Protein AF-A0A6A4P839-F1 (afdb_monomer_lite)

Secondary structure (DSSP, 8-state):
-HHHHHHTTT-GGGSPPPSS---HHHHHHHHHHHHHHHHHHHHHTT-S-HHHHHHHHHHHHHHHHHHHHHT--

pLDDT: mean 90.22, std 6.19, range [64.25, 98.0]

Organism: Lupinus albus (NCBI:txid3870)

Radius of gyration: 18.36 Å; chains: 1; bounding box: 40×21×47 Å

Foldseek 3Di:
DCCQVVVCVVPVQSHDDPPPDDHPVVVPVVVVVVVVVVVVCVVCVPPPDPVVVVVVVVVVVVVCVVVCVVPVD

Structure (mmCIF, N/CA/C/O backbone):
data_AF-A0A6A4P839-F1
#
_entry.id   AF-A0A6A4P839-F1
#
loop_
_atom_site.group_PDB
_atom_site.id
_atom_site.type_symbol
_atom_site.label_atom_id
_atom_site.label_alt_id
_atom_site.label_comp_id
_atom_site.label_asym_id
_atom_site.label_entity_id
_atom_site.label_seq_id
_atom_site.pdbx_PDB_ins_code
_atom_site.Cartn_x
_atom_site.Cartn_y
_atom_site.Cartn_z
_atom_site.occupancy
_atom_site.B_iso_or_equiv
_atom_site.auth_seq_id
_atom_site.auth_comp_id
_atom_site.auth_asym_id
_atom_site.auth_atom_id
_atom_site.pdbx_PDB_model_num
ATOM 1 N N . MET A 1 1 ? 1.699 -4.034 -16.600 1.00 78.81 1 MET A N 1
ATOM 2 C CA . MET A 1 1 ? 0.733 -2.906 -16.572 1.00 78.81 1 MET A CA 1
ATOM 3 C C . MET A 1 1 ? 0.307 -2.676 -18.003 1.00 78.81 1 MET A C 1
ATOM 5 O O . MET A 1 1 ? 1.197 -2.377 -18.769 1.00 78.81 1 MET A O 1
ATOM 9 N N . ILE A 1 2 ? -0.982 -2.761 -18.363 1.00 84.31 2 ILE A N 1
ATOM 10 C CA . ILE A 1 2 ? -1.437 -2.776 -19.778 1.00 84.31 2 ILE A CA 1
ATOM 11 C C . ILE A 1 2 ? -0.728 -1.718 -20.648 1.00 84.31 2 ILE A C 1
ATOM 13 O O . ILE A 1 2 ? -0.174 -2.048 -21.683 1.00 84.31 2 ILE A O 1
ATOM 17 N N . LEU A 1 3 ? -0.626 -0.466 -20.178 1.00 85.69 3 LEU A N 1
ATOM 18 C CA . LEU A 1 3 ? 0.091 0.598 -20.898 1.00 85.69 3 LEU A CA 1
ATOM 19 C C . LEU A 1 3 ? 1.589 0.306 -21.129 1.00 85.69 3 LEU A C 1
ATOM 21 O O . LEU A 1 3 ? 2.115 0.608 -22.192 1.00 85.69 3 LEU A O 1
ATOM 25 N N . VAL A 1 4 ? 2.281 -0.233 -20.126 1.00 85.56 4 VAL A N 1
ATOM 26 C CA . VAL A 1 4 ? 3.706 -0.604 -20.192 1.00 85.56 4 VAL A CA 1
ATOM 27 C C . VAL A 1 4 ? 3.897 -1.868 -21.033 1.00 85.56 4 VAL A C 1
ATOM 29 O O . VAL A 1 4 ? 4.863 -1.955 -21.783 1.00 85.56 4 VAL A O 1
ATOM 32 N N . ASP A 1 5 ? 2.967 -2.819 -20.924 1.00 85.38 5 ASP A N 1
ATOM 33 C CA . ASP A 1 5 ? 3.037 -4.127 -21.577 1.00 85.38 5 ASP A CA 1
ATOM 34 C C . ASP A 1 5 ? 2.769 -3.999 -23.088 1.00 85.38 5 ASP A C 1
ATOM 36 O O . ASP A 1 5 ? 3.506 -4.574 -23.884 1.00 85.38 5 ASP A O 1
ATOM 40 N N . ASP A 1 6 ? 1.781 -3.185 -23.484 1.00 87.38 6 ASP A N 1
ATOM 41 C CA . ASP A 1 6 ? 1.409 -2.975 -24.891 1.00 87.38 6 ASP A CA 1
ATOM 42 C C . ASP A 1 6 ? 2.156 -1.793 -25.537 1.00 87.38 6 ASP 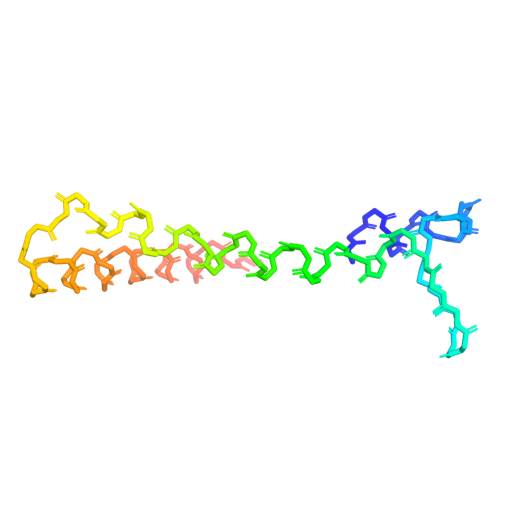A C 1
ATOM 44 O O . ASP A 1 6 ? 2.441 -1.806 -26.733 1.00 87.38 6 ASP A O 1
ATOM 48 N N . GLY A 1 7 ? 2.485 -0.750 -24.765 1.00 85.56 7 GLY A N 1
ATOM 49 C CA . GLY A 1 7 ? 3.128 0.474 -25.265 1.00 85.56 7 GLY A CA 1
ATOM 50 C C . GLY A 1 7 ? 4.651 0.514 -25.111 1.00 85.56 7 GLY A C 1
ATOM 51 O O . GLY A 1 7 ? 5.308 1.353 -25.729 1.00 85.56 7 GLY A O 1
ATOM 52 N N . GLY A 1 8 ? 5.237 -0.379 -24.308 1.00 84.12 8 GLY A N 1
ATOM 53 C CA . GLY A 1 8 ? 6.673 -0.377 -24.011 1.00 84.12 8 GLY A CA 1
ATOM 54 C C . GLY A 1 8 ? 7.571 -0.711 -25.206 1.00 84.12 8 GLY A C 1
ATOM 55 O O . GLY A 1 8 ? 8.733 -0.311 -25.214 1.00 84.12 8 GLY A O 1
ATOM 56 N N . GLY A 1 9 ? 7.039 -1.403 -26.220 1.00 82.88 9 GLY A N 1
ATOM 57 C CA . GLY A 1 9 ? 7.758 -1.694 -27.466 1.00 82.88 9 GLY A CA 1
ATOM 58 C C . GLY A 1 9 ? 7.953 -0.459 -28.350 1.00 82.88 9 GLY A C 1
ATOM 59 O O . GLY A 1 9 ? 9.043 -0.245 -28.874 1.00 82.88 9 GLY A O 1
ATOM 60 N N . GLU A 1 10 ? 6.922 0.382 -28.457 1.00 87.38 10 GLU A N 1
ATOM 61 C CA . GLU A 1 10 ? 6.950 1.617 -29.253 1.00 87.38 10 GLU A CA 1
ATOM 62 C C . GLU A 1 10 ? 7.666 2.753 -28.512 1.00 87.38 10 GLU A C 1
ATOM 64 O O . GLU A 1 10 ? 8.369 3.562 -29.122 1.00 87.38 10 GLU A O 1
ATOM 69 N N . TRP A 1 11 ? 7.525 2.806 -27.182 1.00 85.19 11 TRP A N 1
ATOM 70 C CA . TRP A 1 11 ? 8.147 3.811 -26.319 1.00 85.19 11 TRP A CA 1
ATOM 71 C C . TRP A 1 11 ? 9.026 3.156 -25.242 1.00 85.19 11 TRP A C 1
ATOM 73 O O . TRP A 1 11 ? 8.586 2.962 -24.104 1.00 85.19 11 TRP A O 1
ATOM 83 N N . PRO A 1 12 ? 10.317 2.913 -25.538 1.00 79.00 12 PRO A N 1
ATOM 84 C CA . PRO A 1 12 ? 11.236 2.234 -24.619 1.00 79.00 12 PRO A CA 1
ATOM 85 C C . PRO A 1 12 ? 11.383 2.922 -23.254 1.00 79.00 12 PRO A C 1
ATOM 87 O O . PRO A 1 12 ? 11.704 2.280 -22.260 1.00 79.00 12 PRO A O 1
ATOM 90 N N . MET A 1 13 ? 11.122 4.232 -23.195 1.00 79.19 13 MET A N 1
ATOM 91 C CA . MET A 1 13 ? 11.219 5.046 -21.979 1.00 79.19 13 MET A CA 1
ATOM 92 C C . MET A 1 13 ? 10.171 4.678 -20.911 1.00 79.19 13 MET A C 1
ATOM 94 O O . MET A 1 13 ? 10.391 4.924 -19.725 1.00 79.19 13 MET A O 1
ATOM 98 N N . ILE A 1 14 ? 9.036 4.100 -21.323 1.00 82.75 14 ILE A N 1
ATOM 99 C CA . ILE A 1 14 ? 7.968 3.629 -20.425 1.00 82.75 14 ILE A CA 1
ATOM 100 C C . ILE A 1 14 ? 7.932 2.103 -20.296 1.00 82.75 14 ILE A C 1
ATOM 102 O O . ILE A 1 14 ? 7.111 1.597 -19.541 1.00 82.75 14 ILE A O 1
ATOM 106 N N . GLY A 1 15 ? 8.790 1.380 -21.021 1.00 84.06 15 GLY A N 1
ATOM 107 C CA . GLY A 1 15 ? 8.913 -0.073 -20.938 1.00 84.06 15 GLY A CA 1
ATOM 108 C C . GLY A 1 15 ? 9.664 -0.534 -19.686 1.00 84.06 15 GLY A C 1
ATOM 109 O O . GLY A 1 15 ? 10.285 0.262 -18.976 1.00 84.06 15 GLY A O 1
ATOM 110 N N . HIS A 1 16 ? 9.648 -1.841 -19.430 1.00 81.81 16 HIS A N 1
ATOM 111 C CA . HIS A 1 16 ? 10.452 -2.440 -18.365 1.00 81.81 16 HIS A CA 1
ATOM 112 C C . HIS A 1 16 ? 11.945 -2.368 -18.680 1.00 81.81 16 HIS A C 1
ATOM 114 O O . HIS A 1 16 ? 12.362 -2.606 -19.817 1.00 81.81 16 HIS A O 1
ATOM 120 N N . ALA A 1 17 ? 12.753 -2.047 -17.669 1.00 85.19 17 ALA A N 1
ATOM 121 C CA . ALA A 1 17 ? 14.195 -2.068 -17.833 1.00 85.19 17 ALA A CA 1
ATOM 122 C C . ALA A 1 17 ? 14.709 -3.509 -18.046 1.00 85.19 17 ALA A C 1
ATOM 124 O O . ALA A 1 17 ? 14.155 -4.462 -17.487 1.00 85.19 17 ALA A O 1
ATOM 125 N N . PRO A 1 18 ? 15.791 -3.696 -18.824 1.00 83.56 18 PRO A N 1
ATOM 126 C CA . PRO A 1 18 ? 16.532 -4.953 -18.829 1.00 83.56 18 PRO A CA 1
ATOM 127 C C . PRO A 1 18 ? 17.155 -5.214 -17.447 1.00 83.56 18 PRO A C 1
ATOM 129 O O . PRO A 1 18 ? 17.208 -4.326 -16.602 1.00 83.56 18 PRO A O 1
ATOM 132 N N . TRP A 1 19 ? 17.684 -6.425 -17.236 1.00 83.88 19 TRP A N 1
ATOM 133 C CA . TRP A 1 19 ? 18.203 -6.903 -15.941 1.00 83.88 19 TRP A CA 1
ATOM 134 C C . TRP A 1 19 ? 19.039 -5.881 -15.146 1.00 83.88 19 TRP A C 1
ATOM 136 O O . TRP A 1 19 ? 18.888 -5.772 -13.934 1.00 83.88 19 TRP A O 1
ATOM 146 N N . ASN A 1 20 ? 19.899 -5.122 -15.832 1.00 82.56 20 ASN A N 1
ATOM 147 C CA . ASN A 1 20 ? 20.598 -3.975 -15.261 1.00 82.56 20 ASN A CA 1
ATOM 148 C C . ASN A 1 20 ? 20.037 -2.686 -15.876 1.00 82.56 20 ASN A C 1
ATOM 150 O O . ASN A 1 20 ? 20.349 -2.358 -17.022 1.00 82.56 20 ASN A O 1
ATOM 154 N N . GLY A 1 21 ? 19.228 -1.954 -15.114 1.00 84.62 21 GLY A N 1
ATOM 155 C CA . GLY A 1 21 ? 18.615 -0.701 -15.544 1.00 84.62 21 GLY A CA 1
ATOM 156 C C . GLY A 1 21 ? 17.545 -0.230 -14.564 1.00 84.62 21 GLY A C 1
ATOM 157 O O . GLY A 1 21 ? 17.266 -0.897 -13.570 1.00 84.62 21 GLY A O 1
ATOM 158 N N . CYS A 1 22 ? 16.979 0.945 -14.823 1.00 86.50 22 CYS A N 1
ATOM 159 C CA . CYS A 1 22 ? 15.865 1.481 -14.050 1.00 86.50 22 CYS A CA 1
ATOM 160 C C . CYS A 1 22 ? 15.062 2.442 -14.929 1.00 86.50 22 CYS A C 1
ATOM 162 O O . CYS A 1 22 ? 15.575 3.494 -15.320 1.00 86.50 22 CYS A O 1
ATOM 164 N N . ASN A 1 23 ? 13.824 2.071 -15.240 1.00 87.12 23 ASN A N 1
ATOM 165 C CA . ASN A 1 23 ? 12.891 2.875 -16.019 1.00 87.12 23 ASN A CA 1
ATOM 166 C C . ASN A 1 23 ? 11.759 3.404 -15.134 1.00 87.12 23 ASN A C 1
ATOM 168 O O . ASN A 1 23 ? 11.527 2.943 -14.015 1.00 87.12 23 ASN A O 1
ATOM 172 N N . LEU A 1 24 ? 11.002 4.373 -15.654 1.00 84.94 24 LEU A N 1
ATOM 173 C CA . LEU A 1 24 ? 9.885 4.976 -14.923 1.00 84.94 24 LEU A CA 1
ATOM 174 C C . LEU A 1 24 ? 8.836 3.934 -14.487 1.00 84.94 24 LEU A C 1
ATOM 176 O O . LEU A 1 24 ? 8.286 4.037 -13.391 1.00 84.94 24 LEU A O 1
ATOM 180 N N . ALA A 1 25 ? 8.587 2.916 -15.317 1.00 87.56 25 ALA A N 1
ATOM 181 C CA . ALA A 1 25 ? 7.641 1.841 -15.024 1.00 87.56 25 ALA A CA 1
ATOM 182 C C . ALA A 1 25 ? 8.006 1.036 -13.765 1.00 87.56 25 ALA A C 1
ATOM 184 O O . ALA A 1 25 ? 7.113 0.616 -13.024 1.00 87.56 25 ALA A O 1
ATOM 185 N N . ASP A 1 26 ? 9.299 0.878 -13.477 1.00 88.56 26 ASP A N 1
ATOM 186 C CA . ASP A 1 26 ? 9.785 0.051 -12.368 1.00 88.56 26 ASP A CA 1
ATOM 187 C C . ASP A 1 26 ? 9.463 0.677 -11.000 1.00 88.56 26 ASP A C 1
ATOM 189 O O . ASP A 1 26 ? 9.323 -0.025 -9.998 1.00 8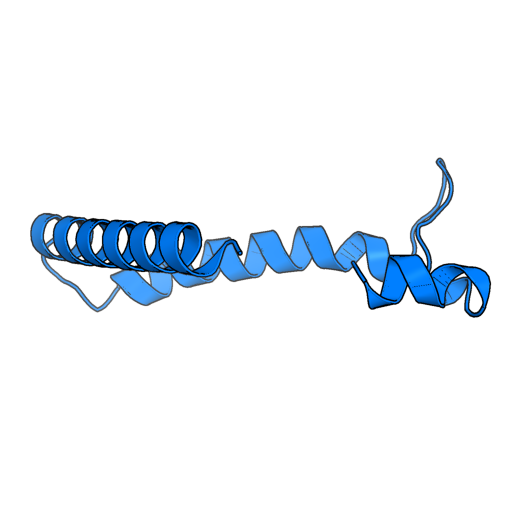8.56 26 ASP A O 1
ATOM 193 N N . PHE A 1 27 ? 9.252 1.997 -10.956 1.00 90.06 27 PHE A N 1
ATOM 194 C CA . PHE A 1 27 ? 8.858 2.721 -9.747 1.00 90.06 27 PHE A CA 1
ATOM 195 C C . PHE A 1 27 ? 7.369 2.619 -9.415 1.00 90.06 27 PHE A C 1
ATOM 197 O O . PHE A 1 27 ? 6.982 2.818 -8.258 1.00 90.06 27 PHE A O 1
ATOM 204 N N . VAL A 1 28 ? 6.517 2.305 -10.391 1.00 90.69 28 VAL A N 1
ATOM 205 C CA . VAL A 1 28 ? 5.064 2.342 -10.192 1.00 90.69 28 VAL A CA 1
ATOM 206 C C . VAL A 1 28 ? 4.632 1.323 -9.134 1.00 90.69 28 VAL A C 1
ATOM 208 O O . VAL A 1 28 ? 3.815 1.648 -8.274 1.00 90.69 28 VAL A O 1
ATOM 211 N N . MET A 1 29 ? 5.220 0.123 -9.126 1.00 89.88 29 MET A N 1
ATOM 212 C CA . MET A 1 29 ? 4.903 -0.909 -8.132 1.00 89.88 29 MET A CA 1
ATOM 213 C C . MET A 1 29 ? 5.360 -0.529 -6.703 1.00 89.88 29 MET A C 1
ATOM 215 O O . MET A 1 29 ? 4.521 -0.557 -5.799 1.00 89.88 29 MET A O 1
ATOM 219 N N . PRO A 1 30 ? 6.620 -0.108 -6.456 1.00 94.00 30 PRO A N 1
ATOM 220 C CA . PRO A 1 30 ? 7.041 0.414 -5.154 1.00 94.00 30 PRO A CA 1
ATOM 221 C C . PRO A 1 30 ? 6.166 1.557 -4.627 1.00 94.00 30 PRO A C 1
ATOM 223 O O . PRO A 1 30 ? 5.736 1.517 -3.471 1.00 94.00 30 PRO A O 1
ATOM 226 N N . PHE A 1 31 ? 5.849 2.554 -5.462 1.00 95.12 31 PHE A N 1
ATOM 227 C CA . PHE A 1 31 ? 4.986 3.664 -5.046 1.00 95.12 31 PHE A CA 1
ATOM 228 C C . PHE A 1 31 ? 3.554 3.209 -4.774 1.00 95.12 31 PHE A C 1
ATOM 230 O O . PHE A 1 31 ? 2.952 3.646 -3.793 1.00 95.12 31 PHE A O 1
ATOM 237 N N . PHE A 1 32 ? 3.017 2.298 -5.584 1.00 94.94 32 PHE A N 1
ATOM 238 C CA . PHE A 1 32 ? 1.701 1.714 -5.350 1.00 94.94 32 PHE A CA 1
ATOM 239 C C . PHE A 1 32 ? 1.632 1.015 -3.985 1.00 94.94 32 PHE A C 1
ATOM 241 O O . PHE A 1 32 ? 0.737 1.319 -3.193 1.00 94.94 32 PHE A O 1
ATOM 248 N N . LEU A 1 33 ? 2.603 0.153 -3.660 1.00 95.50 33 LEU A N 1
ATOM 249 C CA . LEU A 1 33 ? 2.668 -0.525 -2.360 1.00 95.50 33 LEU A CA 1
ATOM 250 C C . LEU A 1 33 ? 2.813 0.465 -1.200 1.00 95.50 33 LEU A C 1
ATOM 252 O O . LEU A 1 33 ? 2.145 0.308 -0.176 1.00 95.50 33 LEU A O 1
ATOM 256 N N . PHE A 1 34 ? 3.634 1.505 -1.365 1.00 96.44 34 PHE A N 1
ATOM 257 C CA . PHE A 1 34 ? 3.799 2.547 -0.355 1.00 96.44 34 PHE A CA 1
ATOM 258 C C . PHE A 1 34 ? 2.486 3.294 -0.086 1.00 96.44 34 PHE A C 1
ATOM 260 O O . PHE A 1 34 ? 2.057 3.408 1.065 1.00 96.44 34 PHE A O 1
ATOM 267 N N . ILE A 1 35 ? 1.808 3.759 -1.138 1.00 97.25 35 ILE A N 1
ATOM 268 C CA . ILE A 1 35 ? 0.549 4.504 -1.016 1.00 97.25 35 ILE A CA 1
ATOM 269 C C . ILE A 1 35 ? -0.536 3.617 -0.399 1.00 97.25 35 ILE A C 1
ATOM 271 O O . ILE A 1 35 ? -1.191 4.034 0.559 1.00 97.25 35 ILE A O 1
ATOM 275 N N . VAL A 1 36 ? -0.701 2.382 -0.885 1.00 95.88 36 VAL A N 1
ATOM 276 C CA . VAL A 1 36 ? -1.653 1.416 -0.314 1.00 95.88 36 VAL A CA 1
ATOM 277 C C . VAL A 1 36 ? -1.348 1.177 1.165 1.00 95.88 36 VAL A C 1
ATOM 279 O O . VAL A 1 36 ? -2.256 1.291 1.992 1.00 95.88 36 VAL A O 1
ATOM 282 N N . GLY A 1 37 ? -0.082 0.949 1.520 1.00 95.50 37 GLY A N 1
ATOM 283 C CA . GLY A 1 37 ? 0.356 0.774 2.905 1.00 95.50 37 GLY A CA 1
ATOM 284 C C . GLY A 1 37 ? -0.003 1.964 3.797 1.00 95.50 37 GLY A C 1
ATOM 285 O O . GLY A 1 37 ? -0.524 1.770 4.895 1.00 95.50 37 GLY A O 1
ATOM 286 N N . MET A 1 38 ? 0.176 3.191 3.304 1.00 96.81 38 MET A N 1
ATOM 287 C CA . MET A 1 38 ? -0.186 4.420 4.021 1.00 96.81 38 MET A CA 1
ATOM 288 C C . MET A 1 38 ? -1.703 4.6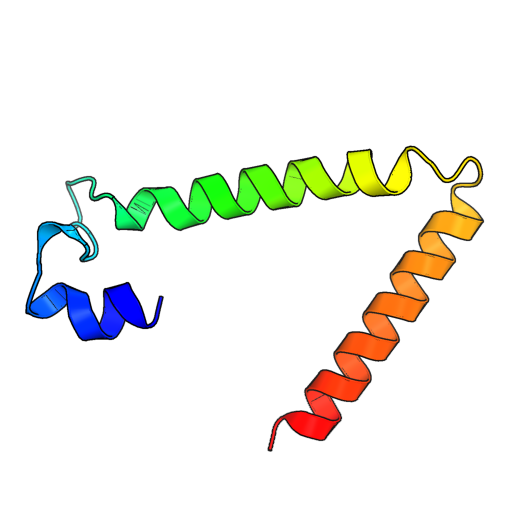19 4.154 1.00 96.81 38 MET A C 1
ATOM 290 O O . MET A 1 38 ? -2.174 5.161 5.158 1.00 96.81 38 MET A O 1
ATOM 294 N N . THR A 1 39 ? -2.502 4.168 3.184 1.00 95.56 39 THR A N 1
ATOM 295 C CA . THR A 1 39 ? -3.964 4.346 3.228 1.00 95.56 39 THR A CA 1
ATOM 296 C C . THR A 1 39 ? -4.637 3.535 4.339 1.00 95.56 39 THR A C 1
ATOM 298 O O . THR A 1 39 ? -5.637 3.988 4.904 1.00 95.56 39 THR A O 1
ATOM 301 N N . ILE A 1 40 ? -4.083 2.375 4.708 1.00 91.62 40 ILE A N 1
ATOM 302 C CA . ILE A 1 40 ? -4.646 1.486 5.737 1.00 91.62 40 ILE A CA 1
ATOM 303 C C . ILE A 1 40 ? -4.746 2.193 7.104 1.00 91.62 40 ILE A C 1
ATOM 305 O O . ILE A 1 40 ? -5.871 2.366 7.586 1.00 91.62 40 ILE A O 1
ATOM 309 N N . PRO A 1 41 ? -3.649 2.666 7.733 1.00 92.94 41 PRO A N 1
ATOM 310 C CA . PRO A 1 41 ? -3.722 3.339 9.029 1.00 92.94 41 PRO A CA 1
ATOM 311 C C . PRO A 1 41 ? -4.523 4.645 8.964 1.00 92.94 41 PRO A C 1
ATOM 313 O O . PRO A 1 41 ? -5.264 4.952 9.900 1.00 92.94 41 PRO A O 1
ATOM 316 N N . LEU A 1 42 ? -4.450 5.388 7.853 1.00 93.62 42 LEU A N 1
ATOM 317 C CA . LEU A 1 42 ? -5.234 6.614 7.664 1.00 93.62 42 LEU A CA 1
ATOM 318 C C . LEU A 1 42 ? -6.745 6.338 7.639 1.00 93.62 42 LEU A C 1
ATOM 320 O O . LEU A 1 42 ? -7.514 7.075 8.259 1.00 93.62 42 LEU A O 1
ATOM 324 N N . SER A 1 43 ? -7.172 5.259 6.979 1.00 91.25 43 SER A N 1
ATOM 325 C CA . SER A 1 43 ? -8.583 4.861 6.908 1.00 91.25 43 SER A CA 1
ATOM 326 C C . SER A 1 43 ? -9.131 4.377 8.257 1.00 91.25 43 SER A C 1
ATOM 328 O O . SER A 1 43 ? -10.292 4.633 8.587 1.00 91.25 43 SER A O 1
ATOM 330 N N . LEU A 1 44 ? -8.287 3.726 9.066 1.00 92.69 44 LEU A N 1
ATOM 331 C CA . LEU A 1 44 ? -8.661 3.179 10.370 1.00 92.69 44 LEU A CA 1
ATOM 332 C C . LEU A 1 44 ? -8.611 4.213 11.502 1.00 92.69 44 LEU A C 1
ATOM 334 O O . LEU A 1 44 ? -9.317 4.045 12.495 1.00 92.69 44 LEU A O 1
ATOM 338 N N . LYS A 1 45 ? -7.867 5.317 11.339 1.00 91.31 45 LYS A N 1
ATOM 339 C CA . LYS A 1 45 ? -7.708 6.381 12.350 1.00 91.31 45 LYS A CA 1
ATOM 340 C C . LYS A 1 45 ? -9.034 6.947 12.879 1.00 91.31 45 LYS A C 1
ATOM 342 O O . LYS A 1 45 ? -9.098 7.388 14.021 1.00 91.31 45 LYS A O 1
ATOM 347 N N . ARG A 1 46 ? -10.095 6.948 12.063 1.00 87.19 46 ARG A N 1
ATOM 348 C CA . ARG A 1 46 ? -11.421 7.491 12.424 1.00 87.19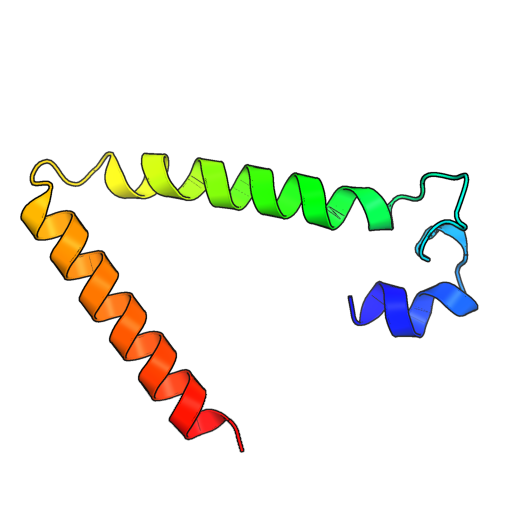 46 ARG A CA 1
ATOM 349 C C . ARG A 1 46 ? -12.323 6.500 13.174 1.00 87.19 46 ARG A C 1
ATOM 351 O O . ARG A 1 46 ? -13.430 6.874 13.551 1.00 87.19 46 ARG A O 1
ATOM 358 N N . ILE A 1 47 ? -11.903 5.246 13.362 1.00 91.00 47 ILE A N 1
ATOM 359 C CA . ILE A 1 47 ? -12.719 4.202 13.994 1.00 91.00 47 ILE A CA 1
ATOM 360 C C . ILE A 1 47 ? -12.119 3.870 15.368 1.00 91.00 47 ILE A C 1
ATOM 362 O O . ILE A 1 47 ? -11.098 3.190 15.431 1.00 91.00 47 ILE A O 1
ATOM 366 N N . PRO A 1 48 ? -12.747 4.298 16.479 1.00 86.38 48 PRO A N 1
ATOM 367 C CA . PRO A 1 48 ? -12.171 4.125 17.814 1.00 86.38 48 PRO A CA 1
ATOM 368 C C . PRO A 1 48 ? -12.159 2.660 18.279 1.00 86.38 48 PRO A C 1
ATOM 370 O O . PRO A 1 48 ? -11.309 2.263 19.069 1.00 86.38 48 PRO A O 1
ATOM 373 N N . ASN A 1 49 ? -13.089 1.835 17.785 1.00 94.00 49 ASN A N 1
ATOM 374 C CA . ASN A 1 49 ? -13.217 0.438 18.190 1.00 94.00 49 ASN A CA 1
ATOM 375 C C . ASN A 1 49 ? -12.628 -0.515 17.135 1.00 94.00 49 ASN A C 1
ATOM 377 O O . ASN A 1 49 ? -13.152 -0.640 16.024 1.00 94.00 49 ASN A O 1
ATOM 381 N N . LYS A 1 50 ? -11.579 -1.249 17.526 1.00 89.62 50 LYS A N 1
ATOM 382 C CA . LYS A 1 50 ? -10.872 -2.223 16.679 1.00 89.62 50 LYS A CA 1
ATOM 383 C C . LYS A 1 50 ? -11.774 -3.351 16.161 1.00 89.62 50 LYS A C 1
ATOM 385 O O . LYS A 1 50 ? -11.633 -3.749 15.008 1.00 89.62 50 LYS A O 1
ATOM 390 N N . LEU A 1 51 ? -12.731 -3.831 16.960 1.00 93.81 51 LEU A N 1
ATOM 391 C CA . LEU A 1 51 ? -13.668 -4.885 16.543 1.00 93.81 51 LEU A CA 1
ATOM 392 C C . LEU A 1 51 ? -14.630 -4.380 15.462 1.00 93.81 51 LEU A C 1
ATOM 394 O O . LEU A 1 51 ? -14.891 -5.068 14.475 1.00 93.81 51 LEU A O 1
ATOM 398 N N . VAL A 1 52 ? -15.117 -3.145 15.613 1.00 93.69 52 VAL A N 1
ATOM 399 C CA . VAL A 1 52 ? -15.985 -2.503 14.614 1.00 93.69 52 VAL A CA 1
ATOM 400 C C . VAL A 1 52 ? -15.220 -2.264 13.311 1.00 93.69 52 VAL A C 1
ATOM 402 O O . VAL A 1 52 ? -15.765 -2.498 12.230 1.00 93.69 52 VAL A O 1
ATOM 405 N N . ALA A 1 53 ? -13.955 -1.844 13.400 1.00 93.62 53 ALA A N 1
ATOM 406 C CA . ALA A 1 53 ? -13.073 -1.705 12.245 1.00 93.62 53 ALA A CA 1
ATOM 407 C C . ALA A 1 53 ? -12.872 -3.041 11.512 1.00 93.62 53 ALA A C 1
ATOM 409 O O . ALA A 1 53 ? -13.118 -3.113 10.308 1.00 93.62 53 ALA A O 1
ATOM 410 N N . ALA A 1 54 ? -12.511 -4.107 12.234 1.00 94.31 54 ALA A N 1
ATOM 411 C CA . ALA A 1 54 ? -12.303 -5.435 11.659 1.00 94.31 54 ALA A CA 1
ATOM 412 C C . ALA A 1 54 ? -13.568 -5.968 10.969 1.00 94.31 54 ALA A C 1
ATOM 414 O O . ALA A 1 54 ? -13.501 -6.429 9.830 1.00 94.31 54 ALA A O 1
ATOM 415 N N . LYS A 1 55 ? -14.743 -5.819 11.600 1.00 95.88 55 LYS A N 1
ATOM 416 C CA . LYS A 1 55 ? -16.026 -6.208 10.996 1.00 95.88 55 LYS A CA 1
ATOM 417 C C . LYS A 1 55 ? -16.310 -5.433 9.706 1.00 95.88 55 LYS A C 1
ATOM 419 O O . LYS A 1 55 ? -16.745 -6.032 8.726 1.00 95.88 55 LYS A O 1
ATOM 424 N N . LYS A 1 56 ? -16.052 -4.119 9.674 1.00 93.50 56 LYS A N 1
ATOM 425 C CA . LYS A 1 56 ? -16.220 -3.303 8.456 1.00 93.50 56 LYS A CA 1
ATOM 426 C C . LYS A 1 56 ? -15.297 -3.760 7.328 1.00 93.50 56 LYS A C 1
ATOM 428 O O . LYS A 1 56 ? -15.761 -3.874 6.194 1.00 93.50 56 LYS A O 1
ATOM 433 N N . VAL A 1 57 ? -14.026 -4.024 7.637 1.00 95.12 57 VAL A N 1
ATOM 434 C CA . VAL A 1 57 ? -13.050 -4.532 6.662 1.00 95.12 57 VAL A CA 1
ATOM 435 C C . VAL A 1 57 ? -13.511 -5.884 6.123 1.00 95.12 57 VAL A C 1
ATOM 437 O O . VAL A 1 57 ? -13.663 -6.017 4.915 1.00 95.12 57 VAL A O 1
ATOM 440 N N . LEU A 1 58 ? -13.847 -6.836 6.998 1.00 97.12 58 LEU A N 1
ATOM 441 C CA . LEU A 1 58 ? -14.282 -8.178 6.605 1.00 97.12 58 LEU A CA 1
ATOM 442 C C . LEU A 1 58 ? -15.522 -8.151 5.701 1.00 97.12 58 LEU A C 1
ATOM 444 O O . LEU A 1 58 ? -15.526 -8.771 4.641 1.00 97.12 58 LEU A O 1
ATOM 448 N N . VAL A 1 59 ? -16.557 -7.392 6.077 1.00 97.44 59 VAL A N 1
ATOM 449 C CA . VAL A 1 59 ? -17.785 -7.270 5.271 1.00 97.44 59 VAL A CA 1
ATOM 450 C C . VAL A 1 59 ? -17.487 -6.662 3.900 1.00 97.44 59 VAL A C 1
ATOM 452 O O . VAL A 1 59 ? -18.048 -7.108 2.900 1.00 97.44 59 VAL A O 1
ATOM 455 N N . ARG A 1 60 ? -16.607 -5.655 3.827 1.00 95.44 60 ARG A N 1
ATOM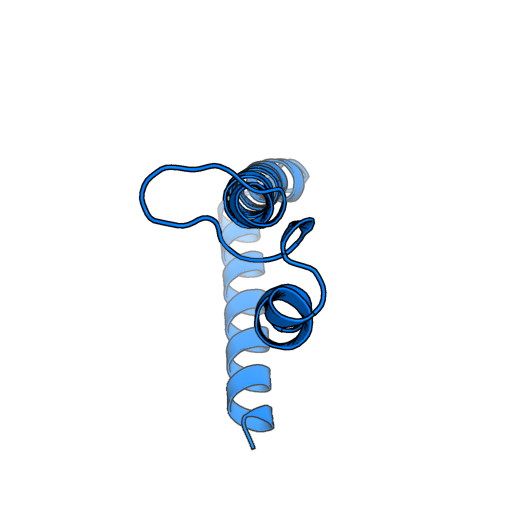 456 C CA . ARG A 1 60 ? -16.196 -5.061 2.548 1.00 95.44 60 ARG A CA 1
ATOM 457 C C . ARG A 1 60 ? -15.423 -6.066 1.696 1.00 95.44 60 ARG A C 1
ATOM 459 O O . ARG A 1 60 ? -15.730 -6.183 0.515 1.00 95.44 60 ARG A O 1
ATOM 466 N N . THR A 1 61 ? -14.479 -6.797 2.284 1.00 96.56 61 THR A N 1
ATOM 467 C CA . THR A 1 61 ? -13.699 -7.829 1.590 1.00 96.56 61 THR A CA 1
ATOM 468 C C . THR A 1 61 ? -14.608 -8.906 1.010 1.00 96.56 61 THR A C 1
ATOM 470 O O . THR A 1 61 ? -14.508 -9.196 -0.176 1.00 96.56 61 THR A O 1
ATOM 473 N N . ILE A 1 62 ? -15.558 -9.428 1.794 1.00 98.00 62 ILE A N 1
ATOM 474 C CA . ILE A 1 62 ? -16.515 -10.440 1.322 1.00 98.00 62 ILE A CA 1
ATOM 475 C C . ILE A 1 62 ? -17.376 -9.898 0.176 1.00 98.00 62 ILE A C 1
ATOM 477 O O . ILE A 1 62 ? -17.543 -10.584 -0.825 1.00 98.00 62 ILE A O 1
ATOM 481 N N . LYS A 1 63 ? -17.892 -8.663 0.279 1.00 96.88 63 LYS A N 1
ATOM 482 C CA . LYS A 1 63 ? -18.678 -8.045 -0.805 1.00 96.88 63 LYS A CA 1
ATOM 483 C C . LYS A 1 63 ? -17.874 -7.917 -2.099 1.00 96.88 63 LYS A C 1
ATOM 485 O O . LYS A 1 63 ? -18.402 -8.220 -3.159 1.00 96.88 63 LYS A O 1
ATOM 490 N N . LEU A 1 64 ? -16.623 -7.461 -2.014 1.00 95.81 64 LEU A N 1
ATOM 491 C CA . LEU A 1 64 ? -15.755 -7.307 -3.184 1.00 95.81 64 LEU A CA 1
ATOM 492 C C . LEU A 1 64 ? -15.393 -8.659 -3.804 1.00 95.81 64 LEU A C 1
ATOM 494 O O . LEU A 1 64 ? -15.443 -8.781 -5.020 1.00 95.81 64 LEU A O 1
ATOM 498 N N . LEU A 1 65 ? -15.091 -9.671 -2.985 1.00 96.25 65 LEU A N 1
ATOM 499 C CA . LEU A 1 65 ? -14.846 -11.033 -3.464 1.00 96.25 65 LEU A CA 1
ATOM 500 C C . LEU A 1 65 ? -16.083 -11.620 -4.144 1.00 96.25 65 LEU A C 1
ATOM 502 O O . LEU A 1 65 ? -15.973 -12.169 -5.231 1.00 96.25 65 LEU A O 1
ATOM 506 N N . PHE A 1 66 ? -17.257 -11.468 -3.530 1.00 97.19 66 PHE A N 1
ATOM 507 C CA . PHE A 1 66 ? -18.516 -11.954 -4.086 1.00 97.19 66 PHE A CA 1
ATOM 508 C C . PHE A 1 66 ? -18.813 -11.326 -5.451 1.00 97.19 66 PHE A C 1
ATOM 510 O O . PHE A 1 66 ? -19.037 -12.049 -6.417 1.00 97.19 66 PHE A O 1
ATOM 517 N N . TRP A 1 67 ? -18.770 -9.992 -5.546 1.00 97.56 67 TRP A N 1
ATOM 518 C CA . TRP A 1 67 ? -18.981 -9.300 -6.820 1.00 97.56 67 TRP A CA 1
ATOM 519 C C . TRP A 1 67 ? -17.895 -9.628 -7.840 1.00 97.56 67 TRP A C 1
ATOM 521 O O . TRP A 1 67 ? -18.214 -9.794 -9.009 1.00 97.56 67 TRP A O 1
ATOM 531 N N . GLY A 1 68 ? -16.641 -9.760 -7.403 1.00 9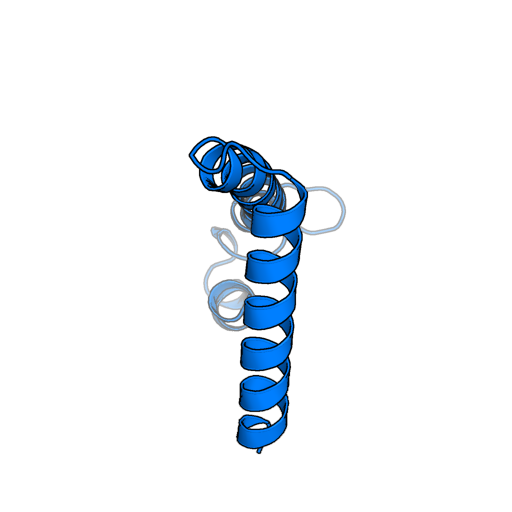5.19 68 GLY A N 1
ATOM 532 C CA . GLY A 1 68 ? -15.530 -10.166 -8.258 1.00 95.19 68 GLY A CA 1
ATOM 533 C C . GLY A 1 68 ? -15.778 -11.526 -8.898 1.00 95.19 68 GLY A C 1
ATOM 534 O O . GLY A 1 68 ? -15.768 -11.614 -10.115 1.00 95.19 68 GLY A O 1
ATOM 535 N N . LEU A 1 69 ? -16.090 -12.548 -8.095 1.00 95.44 69 LEU A N 1
ATOM 536 C CA . LEU A 1 69 ? -16.373 -13.904 -8.580 1.00 95.44 69 LEU A CA 1
ATOM 537 C C . LEU A 1 69 ? -17.609 -13.962 -9.483 1.00 95.44 69 LEU A C 1
ATOM 539 O O . LEU A 1 69 ? -17.602 -14.669 -10.485 1.00 95.44 69 LEU A O 1
ATOM 543 N N . LEU A 1 70 ? -18.665 -13.220 -9.143 1.00 96.31 70 LEU A N 1
ATOM 544 C CA . LEU A 1 70 ? -19.896 -13.187 -9.934 1.00 96.31 70 LEU A CA 1
ATOM 545 C C . LEU A 1 70 ? -19.689 -12.523 -11.303 1.00 96.31 70 LEU A C 1
ATOM 547 O O . LEU A 1 70 ? -20.295 -12.942 -12.283 1.00 96.31 70 LEU A O 1
ATOM 551 N N . LEU A 1 71 ? -18.847 -11.489 -11.363 1.00 95.62 71 LEU A N 1
ATOM 552 C CA . LEU A 1 71 ? -18.550 -10.730 -12.579 1.00 95.62 71 LEU A CA 1
ATOM 553 C C . LEU A 1 71 ? -17.325 -11.261 -13.337 1.00 95.62 71 LEU A C 1
ATOM 555 O O . LEU A 1 71 ? -16.960 -10.672 -14.349 1.00 95.62 71 LEU A O 1
ATOM 559 N N . GLN A 1 72 ? -16.687 -12.339 -12.864 1.00 88.62 72 GLN A N 1
ATOM 560 C CA . GLN A 1 72 ? -15.430 -12.845 -13.425 1.00 88.62 72 GLN A CA 1
ATOM 561 C C . GLN A 1 72 ? -15.563 -13.458 -14.832 1.00 88.62 72 GLN A C 1
ATOM 563 O O . GLN A 1 72 ? -14.524 -13.753 -15.408 1.00 88.62 72 GLN A O 1
ATOM 568 N N . GLY A 1 73 ? -16.796 -13.595 -15.349 1.00 64.25 73 GLY A N 1
ATOM 569 C CA . GLY A 1 73 ? -17.155 -13.800 -16.765 1.00 64.25 73 GLY A CA 1
ATOM 570 C C . GLY A 1 73 ? -16.112 -14.471 -17.645 1.00 64.25 73 GLY A C 1
ATOM 571 O O . GLY A 1 73 ? -15.262 -13.730 -18.182 1.00 64.25 73 GLY A O 1
#

Sequence (73 aa):
MILVDDGGGEWPMIGHAPWNGCNLADFVMPFFLFIVGMTIPLSLKRIPNKLVAAKKVLVRTIKLLFWGLLLQG